Protein AF-A0A7L5Z241-F1 (afdb_monomer)

Structure (mmCIF, N/CA/C/O backbone):
data_AF-A0A7L5Z241-F1
#
_entry.id   AF-A0A7L5Z241-F1
#
loop_
_atom_site.group_PDB
_atom_site.id
_atom_site.type_symbol
_atom_site.label_atom_id
_atom_site.label_alt_id
_atom_site.label_comp_id
_atom_site.label_asym_id
_atom_site.label_entity_id
_atom_site.label_seq_id
_atom_site.pdbx_PDB_ins_code
_atom_site.Cartn_x
_atom_site.Cartn_y
_atom_site.Cartn_z
_atom_site.occupancy
_atom_site.B_iso_or_equiv
_atom_site.auth_seq_id
_atom_site.auth_comp_id
_atom_site.auth_asym_id
_atom_site.auth_atom_id
_atom_site.pdbx_PDB_model_num
ATOM 1 N N . MET A 1 1 ? -41.999 -1.823 47.662 1.00 51.06 1 MET A N 1
ATOM 2 C CA . MET A 1 1 ? -42.047 -1.714 46.189 1.00 51.06 1 MET A CA 1
ATOM 3 C C . MET A 1 1 ? -40.678 -2.095 45.650 1.00 51.06 1 MET A C 1
ATOM 5 O O . MET A 1 1 ? -39.739 -1.338 45.834 1.00 51.06 1 MET A O 1
ATOM 9 N N . THR A 1 2 ? -40.537 -3.299 45.101 1.00 52.03 2 THR A N 1
ATOM 10 C CA . THR A 1 2 ? -39.288 -3.833 44.538 1.00 52.03 2 THR A CA 1
ATOM 11 C C . THR A 1 2 ? -39.297 -3.624 43.027 1.00 52.03 2 THR A C 1
ATOM 13 O O . THR A 1 2 ? -40.109 -4.209 42.315 1.00 52.03 2 THR A O 1
ATOM 16 N N . THR A 1 3 ? -38.428 -2.750 42.532 1.00 59.94 3 THR A N 1
ATOM 17 C CA . THR A 1 3 ? -38.236 -2.492 41.102 1.00 59.94 3 THR A CA 1
ATOM 18 C C . THR A 1 3 ? -37.514 -3.685 40.482 1.00 59.94 3 THR A C 1
ATOM 20 O O . THR A 1 3 ? -36.349 -3.939 40.780 1.00 59.94 3 THR A O 1
ATOM 23 N N . VAL A 1 4 ? -38.209 -4.446 39.637 1.00 66.75 4 VAL A N 1
ATOM 24 C CA . VAL A 1 4 ? -37.605 -5.522 38.842 1.00 66.75 4 VAL A CA 1
ATOM 25 C C . VAL A 1 4 ? -36.679 -4.853 37.820 1.00 66.75 4 VAL A C 1
ATOM 27 O O . VAL A 1 4 ? -37.152 -4.161 36.921 1.00 66.75 4 VAL A O 1
ATOM 30 N N . LEU A 1 5 ? -35.360 -4.973 37.994 1.00 65.06 5 LEU A N 1
ATOM 31 C CA . LEU A 1 5 ? -34.374 -4.464 37.036 1.00 65.06 5 LEU A CA 1
ATOM 32 C C . LEU A 1 5 ? -34.556 -5.222 35.716 1.00 65.06 5 LEU A C 1
ATOM 34 O O . LEU A 1 5 ? -34.237 -6.406 35.631 1.00 65.06 5 LEU A O 1
ATOM 38 N N . GLY A 1 6 ? -35.115 -4.547 34.709 1.00 73.62 6 GLY A N 1
ATOM 39 C CA . GLY A 1 6 ? -35.321 -5.109 33.378 1.00 73.62 6 GLY A CA 1
ATOM 40 C C . GLY A 1 6 ? -34.012 -5.666 32.825 1.00 73.62 6 GLY A C 1
ATOM 41 O O . GLY A 1 6 ? -33.005 -4.963 32.753 1.00 73.62 6 GLY A O 1
ATOM 42 N N . THR A 1 7 ? -34.017 -6.946 32.461 1.00 75.81 7 THR A N 1
ATOM 43 C CA . THR A 1 7 ? -32.862 -7.599 31.850 1.00 75.81 7 THR A CA 1
ATOM 44 C C . THR A 1 7 ? -32.630 -6.970 30.477 1.00 75.81 7 THR A C 1
ATOM 46 O O . THR A 1 7 ? -33.509 -7.035 29.617 1.00 75.81 7 THR A O 1
ATOM 49 N N . LEU A 1 8 ? -31.474 -6.339 30.263 1.00 72.44 8 LEU A N 1
ATOM 50 C CA . LEU A 1 8 ? -31.079 -5.822 28.951 1.00 72.44 8 LEU A CA 1
ATOM 51 C C . LEU A 1 8 ? -30.865 -7.000 27.990 1.00 72.44 8 LEU A C 1
ATOM 53 O O . LEU A 1 8 ? -29.825 -7.658 28.025 1.00 72.44 8 LEU A O 1
ATOM 57 N N . ASP A 1 9 ? -31.859 -7.273 27.145 1.00 76.81 9 ASP A N 1
ATOM 58 C CA . ASP A 1 9 ? -31.764 -8.275 26.086 1.00 76.81 9 ASP A CA 1
ATOM 59 C C . ASP A 1 9 ? -30.882 -7.755 24.941 1.00 76.81 9 ASP A C 1
ATOM 61 O O . ASP A 1 9 ? -31.295 -6.965 24.092 1.00 76.81 9 ASP A O 1
ATOM 65 N N . VAL A 1 10 ? -29.626 -8.196 24.941 1.00 73.88 10 VAL A N 1
ATOM 66 C CA . VAL A 1 10 ? -28.621 -7.869 23.920 1.00 73.88 10 VAL A CA 1
ATOM 67 C C . VAL A 1 10 ? -28.505 -8.946 22.837 1.00 73.88 10 VAL A C 1
ATOM 69 O O . VAL A 1 10 ? -27.711 -8.779 21.906 1.00 73.88 10 VAL A O 1
ATOM 72 N N . SER A 1 11 ? -29.300 -10.021 22.914 1.00 73.69 11 SER A N 1
ATOM 73 C CA . SER A 1 11 ? -29.217 -11.178 22.007 1.00 73.69 11 SER A CA 1
ATOM 74 C C . SER A 1 11 ? -29.586 -10.840 20.555 1.00 73.69 11 SER A C 1
ATOM 76 O O . SER A 1 11 ? -29.089 -11.471 19.624 1.00 73.69 11 SER A O 1
ATOM 78 N N . SER A 1 12 ? -30.377 -9.781 20.354 1.00 74.94 12 SER A N 1
ATOM 79 C CA . SER A 1 12 ? -30.807 -9.295 19.034 1.00 74.94 12 SER A CA 1
ATOM 80 C C . SER A 1 12 ? -29.823 -8.302 18.382 1.00 74.94 12 SER A C 1
ATOM 82 O O . SER A 1 12 ? -30.036 -7.825 17.262 1.00 74.94 12 SER A O 1
ATOM 84 N N . THR A 1 13 ? -28.709 -7.968 19.046 1.00 75.38 13 THR A N 1
ATOM 85 C CA . THR A 1 13 ? -27.746 -6.997 18.504 1.00 75.38 13 THR A CA 1
ATOM 86 C C . THR A 1 13 ? -26.962 -7.606 17.341 1.00 75.38 13 THR A C 1
ATOM 88 O O . THR A 1 13 ? -26.166 -8.528 17.522 1.00 75.38 13 THR A O 1
ATOM 91 N N . LYS A 1 14 ? -27.138 -7.064 16.128 1.00 76.75 14 LYS A N 1
ATOM 92 C CA . LYS A 1 14 ? -26.380 -7.519 14.953 1.00 76.75 14 LYS A CA 1
ATOM 93 C C . LYS A 1 14 ? -24.867 -7.338 15.167 1.00 76.75 14 LYS A C 1
ATOM 95 O O . LYS A 1 14 ? -24.431 -6.234 15.503 1.00 76.75 14 LYS A O 1
ATOM 100 N N . PRO A 1 15 ? -24.046 -8.373 14.910 1.00 76.56 15 PRO A N 1
ATOM 101 C CA . PRO A 1 15 ? -22.599 -8.265 15.028 1.00 76.56 15 PRO A CA 1
ATOM 102 C C . PRO A 1 15 ? -22.037 -7.277 14.001 1.00 76.56 15 PRO A C 1
ATOM 104 O O . PRO A 1 15 ? -22.522 -7.171 12.873 1.00 76.56 15 PRO A O 1
ATOM 107 N N . VAL A 1 16 ? -20.970 -6.570 14.381 1.00 81.12 16 VAL A N 1
ATOM 108 C CA . VAL A 1 16 ? -20.286 -5.633 13.483 1.00 81.12 16 VAL A CA 1
ATOM 109 C C . VAL A 1 16 ? -19.698 -6.402 12.290 1.00 81.12 16 VAL A C 1
ATOM 111 O O . VAL A 1 16 ? -18.934 -7.352 12.496 1.00 81.12 16 VAL A O 1
ATOM 114 N N . PRO A 1 17 ? -20.017 -6.008 11.043 1.00 86.50 17 PRO A N 1
ATOM 115 C CA . PRO A 1 17 ? -19.499 -6.684 9.863 1.00 86.50 17 PRO A CA 1
ATOM 116 C C . PRO A 1 17 ? -18.006 -6.395 9.667 1.00 86.50 17 PRO A C 1
ATOM 118 O O . PRO A 1 17 ? -17.531 -5.280 9.897 1.00 86.50 17 PRO A O 1
ATOM 121 N N . MET A 1 18 ? -17.274 -7.393 9.169 1.00 84.69 18 MET A N 1
ATOM 122 C CA . MET A 1 18 ? -15.825 -7.323 8.937 1.00 84.69 18 MET A CA 1
ATOM 123 C C . MET A 1 18 ? -15.420 -6.182 7.991 1.00 84.69 18 MET A C 1
ATOM 125 O O . MET A 1 18 ? -14.417 -5.507 8.208 1.00 84.69 18 MET A O 1
ATOM 129 N N . SER A 1 19 ? -16.242 -5.903 6.979 1.00 88.88 19 SER A N 1
ATOM 130 C CA . SER A 1 19 ? -16.027 -4.802 6.034 1.00 88.88 19 SER A CA 1
ATOM 131 C C . SER A 1 19 ? -15.988 -3.434 6.716 1.00 88.88 19 SER A C 1
ATOM 133 O O . SER A 1 19 ? -15.213 -2.565 6.317 1.00 88.88 19 SER A O 1
ATOM 135 N N . ARG A 1 20 ? -16.781 -3.239 7.779 1.00 87.62 20 ARG A N 1
ATOM 136 C CA . ARG A 1 20 ? -16.783 -1.993 8.550 1.00 87.62 20 ARG A CA 1
ATOM 137 C C . ARG A 1 20 ? -15.474 -1.825 9.314 1.00 87.62 20 ARG A C 1
ATOM 139 O O . ARG A 1 20 ? -14.926 -0.730 9.287 1.00 87.62 20 ARG A O 1
ATOM 146 N N . LEU A 1 21 ? -14.955 -2.903 9.907 1.00 85.44 21 LEU A N 1
ATOM 147 C CA . LEU A 1 21 ? -13.653 -2.910 10.586 1.00 85.44 21 LEU A CA 1
ATOM 148 C C . LEU A 1 21 ? -12.516 -2.573 9.609 1.00 85.44 21 LEU A C 1
ATOM 150 O O . LEU A 1 21 ? -11.735 -1.660 9.867 1.00 85.44 21 LEU A O 1
ATOM 154 N N . ILE A 1 22 ? -12.477 -3.226 8.443 1.00 87.25 22 ILE A N 1
ATOM 155 C CA . ILE A 1 22 ? -11.468 -2.947 7.406 1.00 87.25 22 ILE A CA 1
ATOM 156 C C . ILE A 1 22 ? -11.548 -1.482 6.957 1.00 87.25 22 ILE A C 1
ATOM 158 O O . ILE A 1 22 ? -10.537 -0.783 6.939 1.00 87.25 22 ILE A O 1
ATOM 162 N N . LYS A 1 23 ? -12.754 -0.973 6.667 1.00 89.31 23 LYS A N 1
ATOM 163 C CA . LYS A 1 23 ? -12.955 0.427 6.259 1.00 89.31 23 LYS A CA 1
ATOM 164 C C . LYS A 1 23 ? -12.471 1.416 7.322 1.00 89.31 23 LYS A C 1
ATOM 166 O O . LYS A 1 23 ? -11.913 2.453 6.972 1.00 89.31 23 LYS A O 1
ATOM 171 N N . THR A 1 24 ? -12.676 1.116 8.605 1.00 86.69 24 THR A N 1
ATOM 172 C CA . THR A 1 24 ? -12.178 1.977 9.685 1.00 86.69 24 THR A CA 1
ATOM 173 C C . THR A 1 24 ? -10.657 1.964 9.780 1.00 86.69 24 THR A C 1
ATOM 175 O O . THR A 1 24 ? -10.074 3.030 9.953 1.00 86.69 24 THR A O 1
ATOM 178 N N . GLU A 1 25 ? -10.003 0.813 9.605 1.00 88.31 25 GLU A N 1
ATOM 179 C CA . GLU A 1 25 ? -8.533 0.740 9.601 1.00 88.31 25 GLU A CA 1
ATOM 180 C C . GLU A 1 25 ? -7.932 1.491 8.402 1.00 88.31 25 GLU A C 1
ATOM 182 O O . GLU A 1 25 ? -6.994 2.270 8.570 1.00 88.31 25 GLU A O 1
ATOM 187 N N . LEU A 1 26 ? -8.531 1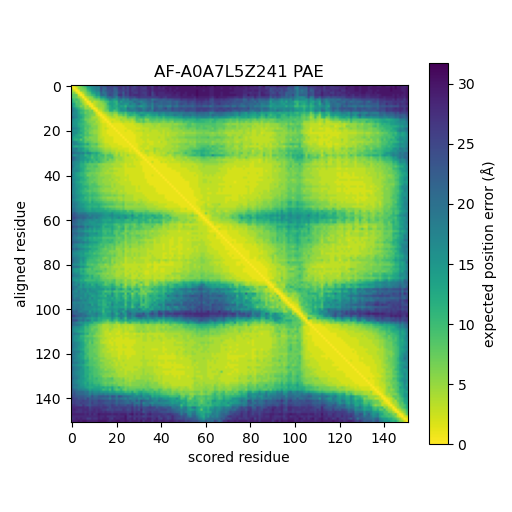.364 7.212 1.00 87.75 26 LEU A N 1
ATOM 188 C CA . LEU A 1 26 ? -8.122 2.129 6.026 1.00 87.75 26 LEU A CA 1
ATOM 189 C C . LEU A 1 26 ? -8.276 3.644 6.221 1.00 87.75 26 LEU A C 1
ATOM 191 O O . LEU A 1 26 ? -7.465 4.423 5.729 1.00 87.75 26 LEU A O 1
ATOM 195 N N . ARG A 1 27 ? -9.308 4.078 6.949 1.00 88.31 27 ARG A N 1
ATOM 196 C CA . ARG A 1 27 ? -9.543 5.499 7.215 1.00 88.31 27 ARG A CA 1
ATOM 197 C C . ARG A 1 27 ? -8.548 6.071 8.230 1.00 88.31 27 ARG A C 1
ATOM 199 O O . ARG A 1 27 ? -7.997 7.138 7.987 1.00 88.31 27 ARG A O 1
ATOM 206 N N . LYS A 1 28 ? -8.212 5.324 9.289 1.00 84.75 28 LYS A N 1
ATOM 207 C CA . LYS A 1 28 ? -7.162 5.705 10.263 1.00 84.75 28 LYS A CA 1
ATOM 208 C C . LYS A 1 28 ? -5.807 5.956 9.599 1.00 84.75 28 LYS A C 1
ATOM 210 O O . LYS A 1 28 ? -5.066 6.860 9.985 1.00 84.75 28 LYS A O 1
ATOM 215 N N . MET A 1 29 ? -5.500 5.156 8.585 1.00 85.00 29 MET A N 1
ATOM 216 C CA . MET A 1 29 ? -4.269 5.265 7.813 1.00 85.00 29 MET A CA 1
ATOM 217 C C . MET A 1 29 ? -4.127 6.619 7.102 1.00 85.00 29 MET A C 1
ATOM 219 O O . MET A 1 29 ? -3.027 7.162 7.081 1.00 85.00 29 MET A O 1
ATOM 223 N N . GLY A 1 30 ? -5.224 7.190 6.595 1.00 84.38 30 GLY A N 1
ATOM 224 C CA . GLY A 1 30 ? -5.239 8.530 5.991 1.00 84.38 30 GLY A CA 1
ATOM 225 C C . GLY A 1 30 ? -5.467 9.671 6.989 1.00 84.38 30 GLY A C 1
ATOM 226 O O . GLY A 1 30 ? -4.913 10.752 6.819 1.00 84.38 30 GLY A O 1
ATOM 227 N N . ASP A 1 31 ? -6.233 9.427 8.055 1.00 86.19 31 ASP A N 1
ATOM 228 C CA . ASP A 1 31 ? -6.616 10.457 9.032 1.00 86.19 31 ASP A CA 1
ATOM 229 C C . ASP A 1 31 ? -5.485 10.796 10.032 1.00 86.19 31 ASP A C 1
ATOM 231 O O . ASP A 1 31 ? -5.594 11.756 10.798 1.00 86.19 31 ASP A O 1
ATOM 235 N N . THR A 1 32 ? -4.375 10.044 10.038 1.00 86.88 32 THR A N 1
ATOM 236 C CA . THR A 1 32 ? -3.205 10.329 10.887 1.00 86.88 32 THR A CA 1
ATOM 237 C C . THR A 1 32 ? -2.026 10.857 10.077 1.00 86.88 32 THR A C 1
ATOM 239 O O . THR A 1 32 ? -1.668 10.296 9.046 1.00 86.88 32 THR A O 1
ATOM 242 N N . ARG A 1 33 ? -1.345 11.901 10.585 1.00 87.56 33 ARG A N 1
ATOM 243 C CA . ARG A 1 33 ? -0.134 12.450 9.942 1.00 87.56 33 ARG A CA 1
ATOM 244 C C . ARG A 1 33 ? 0.920 11.362 9.714 1.00 87.56 33 ARG A C 1
ATOM 246 O O . ARG A 1 33 ? 1.463 11.266 8.625 1.00 87.56 33 ARG A O 1
ATOM 253 N N . ALA A 1 34 ? 1.179 10.527 10.723 1.00 87.38 34 ALA A N 1
ATOM 254 C CA . ALA A 1 34 ? 2.179 9.464 10.629 1.00 87.38 34 ALA A CA 1
ATOM 255 C C . ALA A 1 34 ? 1.800 8.376 9.606 1.00 87.38 34 ALA A C 1
ATOM 257 O O . ALA A 1 34 ? 2.653 7.958 8.830 1.00 87.38 34 ALA A O 1
ATOM 258 N N . GLY A 1 35 ? 0.529 7.953 9.564 1.00 86.88 35 GLY A N 1
ATOM 259 C CA . GLY A 1 35 ? 0.048 6.985 8.577 1.00 86.88 35 GLY A CA 1
ATOM 260 C C . GLY A 1 35 ? 0.100 7.534 7.152 1.00 86.88 35 GLY A C 1
ATOM 261 O O . GLY A 1 35 ? 0.614 6.866 6.258 1.00 86.88 35 GLY A O 1
ATOM 262 N N . LEU A 1 36 ? -0.336 8.782 6.960 1.00 88.88 36 LEU A N 1
ATOM 263 C CA . LEU A 1 36 ? -0.311 9.457 5.666 1.00 88.88 36 LEU A CA 1
ATOM 264 C C . LEU A 1 36 ? 1.118 9.601 5.133 1.00 88.88 36 LEU A C 1
ATOM 266 O O . LEU A 1 36 ? 1.387 9.218 3.997 1.00 88.88 36 LEU A O 1
ATOM 270 N N . TRP A 1 37 ? 2.045 10.103 5.954 1.00 93.31 37 TRP A N 1
ATOM 271 C CA . TRP A 1 37 ? 3.447 10.246 5.556 1.00 93.31 37 TRP A CA 1
ATOM 272 C C . TRP A 1 37 ? 4.107 8.901 5.264 1.00 93.31 37 TRP A C 1
ATOM 274 O O . TRP A 1 37 ? 4.878 8.805 4.315 1.00 93.31 37 TRP A O 1
ATOM 284 N N . LEU A 1 38 ? 3.778 7.849 6.016 1.00 90.62 38 LEU A N 1
ATOM 285 C CA . LEU A 1 38 ? 4.282 6.511 5.727 1.00 90.62 38 LEU A CA 1
ATOM 286 C C . LEU A 1 38 ? 3.769 5.990 4.376 1.00 90.62 38 LEU A C 1
ATOM 288 O O . LEU A 1 38 ? 4.560 5.466 3.599 1.00 90.62 38 LEU A O 1
ATOM 292 N N . LEU A 1 39 ? 2.482 6.176 4.061 1.00 89.75 39 LEU A N 1
ATOM 293 C CA . LEU A 1 39 ? 1.916 5.796 2.760 1.00 89.75 39 LEU A CA 1
ATOM 294 C C . LEU A 1 39 ? 2.537 6.589 1.604 1.00 89.75 39 LEU A C 1
ATOM 296 O O . LEU A 1 39 ? 2.856 6.005 0.569 1.00 89.75 39 LEU A O 1
ATOM 300 N N . ILE A 1 40 ? 2.752 7.895 1.793 1.00 91.81 40 ILE A N 1
ATOM 301 C CA . ILE A 1 40 ? 3.453 8.746 0.822 1.00 91.81 40 ILE A CA 1
ATOM 302 C C . ILE A 1 40 ? 4.874 8.229 0.601 1.00 91.81 40 ILE A C 1
ATOM 304 O O . ILE A 1 40 ? 5.281 8.063 -0.545 1.00 91.81 40 ILE A O 1
ATOM 308 N N . SER A 1 41 ? 5.611 7.918 1.669 1.00 92.75 41 SER A N 1
ATOM 309 C CA . SER A 1 41 ? 6.964 7.366 1.572 1.00 92.75 41 SER A CA 1
ATOM 310 C C . SER A 1 41 ? 6.982 6.011 0.867 1.00 92.75 41 SER A C 1
ATOM 312 O O . SER A 1 41 ? 7.824 5.799 0.001 1.00 92.75 41 SER A O 1
ATOM 314 N N . ILE A 1 42 ? 6.035 5.115 1.168 1.00 91.12 42 ILE A N 1
ATOM 315 C CA . ILE A 1 42 ? 5.889 3.830 0.467 1.00 91.12 42 ILE A CA 1
ATOM 316 C C . ILE A 1 42 ? 5.704 4.062 -1.031 1.00 91.12 42 ILE A C 1
ATOM 318 O O . ILE A 1 42 ? 6.442 3.488 -1.833 1.00 91.12 42 ILE A O 1
ATOM 322 N N . ALA A 1 43 ? 4.753 4.916 -1.412 1.00 89.94 43 ALA A N 1
ATOM 323 C CA . ALA A 1 43 ? 4.480 5.211 -2.812 1.00 89.94 43 ALA A CA 1
ATOM 324 C C . ALA A 1 43 ? 5.693 5.854 -3.500 1.00 89.94 43 ALA A C 1
ATOM 326 O O . ALA A 1 43 ? 6.111 5.392 -4.559 1.00 89.94 43 ALA A O 1
ATOM 327 N N . ALA A 1 44 ? 6.301 6.866 -2.877 1.00 93.25 44 ALA A N 1
ATOM 328 C CA . ALA A 1 44 ? 7.453 7.579 -3.415 1.00 93.25 44 ALA A CA 1
ATOM 329 C C . ALA A 1 44 ? 8.661 6.655 -3.608 1.00 93.25 44 ALA A C 1
ATOM 331 O O . ALA A 1 44 ? 9.243 6.635 -4.687 1.00 93.25 44 ALA A O 1
ATOM 332 N N . ILE A 1 45 ? 9.010 5.846 -2.604 1.00 93.56 45 ILE A N 1
ATOM 333 C CA 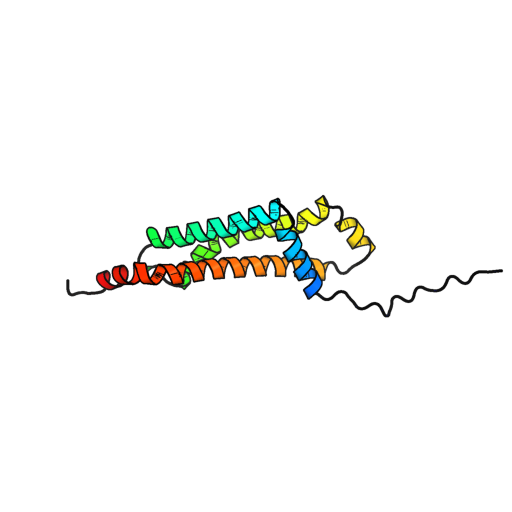. ILE A 1 45 ? 10.136 4.908 -2.699 1.00 93.56 45 ILE A CA 1
ATOM 334 C C . ILE A 1 45 ? 9.845 3.843 -3.760 1.00 93.56 45 ILE A C 1
ATOM 336 O O . ILE A 1 45 ? 10.724 3.530 -4.556 1.00 93.56 45 ILE A O 1
ATOM 340 N N . THR A 1 46 ? 8.614 3.328 -3.830 1.00 89.94 46 THR A N 1
ATOM 341 C CA . THR A 1 46 ? 8.214 2.356 -4.864 1.00 89.94 46 THR A CA 1
ATOM 342 C C . THR A 1 46 ? 8.375 2.936 -6.269 1.00 89.94 46 THR A C 1
ATOM 344 O O . THR A 1 46 ? 8.953 2.285 -7.141 1.00 89.94 46 THR A O 1
ATOM 347 N N . VAL A 1 47 ? 7.931 4.178 -6.483 1.00 90.00 47 VAL A N 1
ATOM 348 C CA . VAL A 1 47 ? 8.119 4.903 -7.749 1.00 90.00 47 VAL A CA 1
ATOM 349 C C . VAL A 1 47 ? 9.605 5.074 -8.048 1.00 90.00 47 VAL A C 1
ATOM 351 O O . VAL A 1 47 ? 10.041 4.724 -9.139 1.00 90.00 47 VAL A O 1
ATOM 354 N N . ILE A 1 48 ? 10.388 5.567 -7.084 1.00 92.31 48 ILE A N 1
ATOM 355 C CA . ILE A 1 48 ? 11.823 5.823 -7.254 1.00 92.31 48 ILE A CA 1
ATOM 356 C C . ILE A 1 48 ? 12.560 4.539 -7.629 1.00 92.31 48 ILE A C 1
ATOM 358 O O . ILE A 1 48 ? 13.309 4.546 -8.599 1.00 92.31 48 ILE A O 1
ATOM 362 N N . VAL A 1 49 ? 12.328 3.436 -6.913 1.00 90.56 49 VAL A N 1
ATOM 363 C CA . VAL A 1 49 ? 12.965 2.142 -7.200 1.00 90.56 49 VAL A CA 1
ATOM 364 C C . VAL A 1 49 ? 12.565 1.631 -8.583 1.00 90.56 49 VAL A C 1
ATOM 366 O O . VAL A 1 49 ? 13.427 1.194 -9.342 1.00 90.56 49 VAL A O 1
ATOM 369 N N . THR A 1 50 ? 11.285 1.739 -8.946 1.00 86.69 50 THR A N 1
ATOM 370 C CA . THR A 1 50 ? 10.798 1.309 -10.268 1.00 86.69 50 THR A CA 1
ATOM 371 C C . THR A 1 50 ? 11.437 2.131 -11.389 1.00 86.69 50 THR A C 1
ATOM 373 O O . THR A 1 50 ? 11.929 1.574 -12.367 1.00 86.69 50 THR A O 1
ATOM 376 N N . VAL A 1 51 ? 11.479 3.458 -11.245 1.00 87.62 51 VAL A N 1
ATOM 377 C CA . VAL A 1 51 ? 12.095 4.365 -12.225 1.00 87.62 51 VAL A CA 1
ATOM 378 C C . VAL A 1 51 ? 13.606 4.144 -12.303 1.00 87.62 51 VAL A C 1
ATOM 380 O O . VAL A 1 51 ? 14.160 4.097 -13.398 1.00 87.62 51 VAL A O 1
ATOM 383 N N . ALA A 1 52 ? 14.274 3.955 -11.164 1.00 88.88 52 ALA A N 1
ATOM 384 C CA . ALA A 1 52 ? 15.701 3.669 -11.106 1.00 88.88 52 ALA A CA 1
ATOM 385 C C . ALA A 1 52 ? 16.041 2.377 -11.857 1.00 88.88 52 ALA A C 1
ATOM 387 O O . ALA A 1 52 ? 16.965 2.359 -12.667 1.00 88.88 52 ALA A O 1
ATOM 388 N N . PHE A 1 53 ? 15.249 1.323 -11.654 1.00 86.06 53 PHE A N 1
ATOM 389 C CA . PHE A 1 53 ? 15.396 0.080 -12.402 1.00 86.06 53 PHE A CA 1
ATOM 390 C C . PHE A 1 53 ? 15.198 0.289 -13.914 1.00 86.06 53 PHE A C 1
ATOM 392 O O . PHE A 1 53 ? 15.937 -0.274 -14.709 1.00 86.06 53 PHE A O 1
ATOM 399 N N . PHE A 1 54 ? 14.285 1.164 -14.338 1.00 83.75 54 PHE A N 1
ATOM 400 C CA . PHE A 1 54 ? 14.109 1.497 -15.759 1.00 83.75 54 PHE A CA 1
ATOM 401 C C . PHE A 1 54 ? 15.288 2.264 -16.386 1.00 83.75 54 PHE A C 1
ATOM 403 O O . PHE A 1 54 ? 15.572 2.100 -17.578 1.00 83.75 54 PHE A O 1
ATOM 410 N N . ILE A 1 55 ? 15.943 3.135 -15.611 1.00 85.75 55 ILE A N 1
ATOM 411 C CA . ILE A 1 55 ? 17.055 3.978 -16.082 1.00 85.75 55 ILE A CA 1
ATOM 412 C C . ILE A 1 55 ? 18.376 3.202 -16.077 1.00 85.75 55 ILE A C 1
ATOM 414 O O . ILE A 1 55 ? 19.140 3.302 -17.037 1.00 85.75 55 ILE A O 1
ATOM 418 N N . TRP A 1 56 ? 18.642 2.452 -15.005 1.00 86.56 56 TRP A N 1
ATOM 419 C CA . TRP A 1 56 ? 19.937 1.812 -14.747 1.00 86.56 56 TRP A CA 1
ATOM 420 C C . TRP A 1 56 ? 19.920 0.283 -14.826 1.00 86.56 56 TRP A C 1
ATOM 422 O O . TRP A 1 56 ? 20.991 -0.318 -14.845 1.00 86.56 56 TRP A O 1
ATOM 432 N N . GLY A 1 57 ? 18.748 -0.352 -14.837 1.00 83.38 57 GLY A N 1
ATOM 433 C CA . GLY A 1 57 ? 18.630 -1.806 -14.907 1.00 83.38 57 GLY A CA 1
ATOM 434 C C . GLY A 1 57 ? 19.041 -2.356 -16.268 1.00 83.38 57 GLY A C 1
ATOM 435 O O . GLY A 1 57 ? 18.916 -1.681 -17.297 1.00 83.38 57 GLY A O 1
ATOM 436 N N . ASP A 1 58 ? 19.525 -3.599 -16.269 1.00 82.31 58 ASP A N 1
ATOM 437 C CA . ASP A 1 58 ? 19.886 -4.260 -17.514 1.00 82.31 58 ASP A CA 1
ATOM 438 C C . ASP A 1 58 ? 18.635 -4.499 -18.367 1.00 82.31 58 ASP A C 1
ATOM 440 O O . ASP A 1 58 ? 17.578 -4.933 -17.899 1.00 82.31 58 ASP A O 1
ATOM 444 N N . ARG A 1 59 ? 18.772 -4.193 -19.653 1.00 78.19 59 ARG A N 1
ATOM 445 C CA . ARG A 1 59 ? 17.709 -4.287 -20.656 1.00 78.19 59 ARG A CA 1
ATOM 446 C C . ARG A 1 59 ? 17.224 -5.730 -20.801 1.00 78.19 59 ARG A C 1
ATOM 448 O O . ARG A 1 59 ? 16.032 -5.937 -21.022 1.00 78.19 59 ARG A O 1
ATOM 455 N N . ASP A 1 60 ? 18.126 -6.693 -20.628 1.00 77.12 60 ASP A N 1
ATOM 456 C CA . ASP A 1 60 ? 17.847 -8.124 -20.780 1.00 77.12 60 ASP A CA 1
ATOM 457 C C . ASP A 1 60 ? 17.104 -8.704 -19.560 1.00 77.12 60 ASP A C 1
ATOM 459 O O . ASP A 1 60 ? 16.363 -9.680 -19.676 1.00 77.12 60 ASP A O 1
ATOM 463 N N . GLU A 1 61 ? 17.211 -8.051 -18.398 1.00 77.38 61 GLU A N 1
ATOM 464 C CA . GLU A 1 61 ? 16.528 -8.443 -17.159 1.00 77.38 61 GLU A CA 1
ATOM 465 C C . GLU A 1 61 ? 15.171 -7.749 -16.974 1.00 77.38 61 GLU A C 1
ATOM 467 O O . GLU A 1 61 ? 14.444 -8.045 -16.018 1.00 77.38 61 GLU A O 1
ATOM 472 N N . MET A 1 62 ? 14.798 -6.835 -17.876 1.00 77.00 62 MET A N 1
ATOM 473 C CA . MET A 1 62 ? 13.620 -5.979 -17.741 1.00 77.00 62 MET A CA 1
ATOM 474 C C . MET A 1 62 ? 12.316 -6.709 -18.100 1.00 77.00 62 MET A C 1
ATOM 476 O O . MET A 1 62 ? 11.620 -6.394 -19.065 1.00 77.00 62 MET A O 1
ATOM 480 N N . THR A 1 63 ? 11.979 -7.709 -17.286 1.00 83.25 63 THR A N 1
ATOM 481 C CA . THR A 1 63 ? 10.742 -8.489 -17.373 1.00 83.25 63 THR A CA 1
ATOM 482 C C . THR A 1 63 ? 9.694 -7.989 -16.378 1.00 83.25 63 THR A C 1
ATOM 484 O O . THR A 1 63 ? 10.013 -7.359 -15.367 1.00 83.25 63 THR A O 1
ATOM 487 N N . TRP A 1 64 ? 8.424 -8.330 -16.614 1.00 76.19 64 TRP A N 1
ATOM 488 C CA . TRP A 1 64 ? 7.344 -8.073 -15.654 1.00 76.19 64 TRP A CA 1
ATOM 489 C C . TRP A 1 64 ? 7.595 -8.724 -14.289 1.00 76.19 64 TRP A C 1
ATOM 491 O O . TRP A 1 64 ? 7.270 -8.133 -13.261 1.00 76.19 64 TRP A O 1
ATOM 501 N N . GLY A 1 65 ? 8.210 -9.912 -14.277 1.00 81.75 65 GLY A N 1
ATOM 502 C CA . GLY A 1 65 ? 8.595 -10.602 -13.047 1.00 81.75 65 GLY A CA 1
ATOM 503 C C . GLY A 1 65 ? 9.631 -9.803 -12.262 1.00 81.75 65 GLY A C 1
ATOM 504 O O . GLY A 1 65 ? 9.427 -9.523 -11.082 1.00 81.75 65 GLY A O 1
ATOM 505 N N . THR A 1 66 ? 10.690 -9.346 -12.928 1.00 82.81 66 THR A N 1
ATOM 506 C CA . THR A 1 66 ? 11.739 -8.526 -12.311 1.00 82.81 66 THR A CA 1
ATOM 507 C C . THR A 1 66 ? 11.170 -7.207 -11.785 1.00 82.81 66 THR A C 1
ATOM 509 O O . THR A 1 66 ? 11.376 -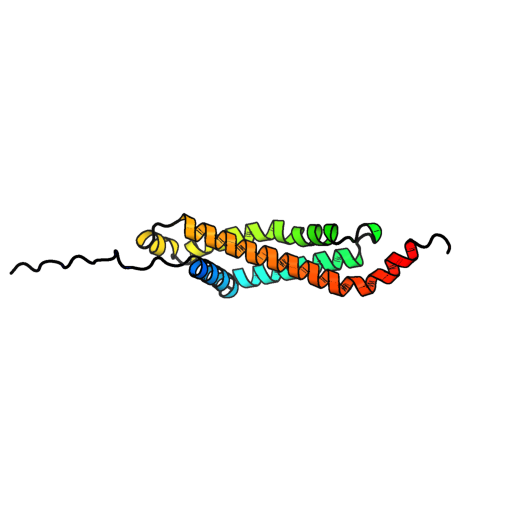6.875 -10.621 1.00 82.81 66 THR A O 1
ATOM 512 N N . LEU A 1 67 ? 10.349 -6.509 -12.576 1.00 79.31 67 LEU A N 1
ATOM 513 C CA . LEU A 1 67 ? 9.670 -5.279 -12.148 1.00 79.31 67 LEU A CA 1
ATOM 514 C C . LEU A 1 67 ? 8.806 -5.483 -10.899 1.00 79.31 67 LEU A C 1
ATOM 516 O O . LEU A 1 67 ? 8.849 -4.665 -9.981 1.00 79.31 67 LEU A O 1
ATOM 520 N N . SER A 1 68 ? 8.053 -6.585 -10.840 1.00 83.31 68 SER A N 1
ATOM 521 C CA . SER A 1 68 ? 7.241 -6.912 -9.666 1.00 83.31 68 SER A CA 1
ATOM 522 C C . SER A 1 68 ? 8.097 -7.200 -8.428 1.00 83.31 68 SER A C 1
ATOM 524 O O . SER A 1 68 ? 7.784 -6.708 -7.345 1.00 83.31 68 SER A O 1
ATOM 526 N N . SER A 1 69 ? 9.216 -7.911 -8.592 1.00 86.88 69 SER A N 1
ATOM 527 C CA . SER A 1 69 ? 10.152 -8.221 -7.507 1.00 86.88 69 SER A CA 1
ATOM 528 C C . SER A 1 69 ? 10.830 -6.964 -6.965 1.00 86.88 69 SER A C 1
ATOM 530 O O . SER A 1 69 ? 10.855 -6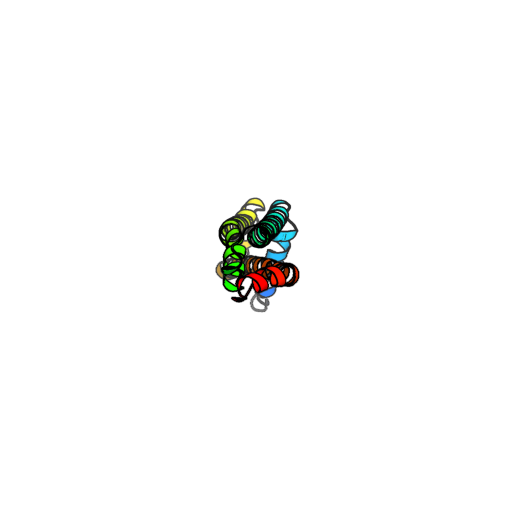.761 -5.754 1.00 86.88 69 SER A O 1
ATOM 532 N N . PHE A 1 70 ? 11.315 -6.076 -7.837 1.00 85.56 70 PHE A N 1
ATOM 533 C CA . PHE A 1 70 ? 11.930 -4.811 -7.422 1.00 85.56 70 PHE A CA 1
ATOM 534 C C . PHE A 1 70 ? 10.913 -3.850 -6.797 1.00 85.56 70 PHE A C 1
ATOM 536 O O . PHE A 1 70 ? 11.200 -3.241 -5.766 1.00 85.56 70 PHE A O 1
ATOM 543 N N . GLY A 1 71 ? 9.701 -3.765 -7.351 1.00 84.69 71 GLY A N 1
ATOM 544 C CA . GLY A 1 71 ? 8.601 -2.997 -6.760 1.00 84.69 71 GLY A CA 1
ATOM 545 C C . GLY A 1 71 ? 8.148 -3.535 -5.396 1.00 84.69 71 GLY A C 1
ATOM 546 O O . GLY A 1 71 ? 7.666 -2.770 -4.562 1.00 84.69 71 GLY A O 1
ATOM 547 N N . ALA A 1 72 ? 8.344 -4.830 -5.128 1.00 87.50 72 ALA A N 1
ATOM 548 C CA . ALA A 1 72 ? 8.040 -5.443 -3.837 1.00 87.50 72 ALA A CA 1
ATOM 549 C C . ALA A 1 72 ? 9.073 -5.122 -2.744 1.00 87.50 72 ALA A C 1
ATOM 551 O O . ALA A 1 72 ? 8.728 -5.200 -1.564 1.00 87.50 72 ALA A O 1
ATOM 552 N N . ILE A 1 73 ? 10.309 -4.738 -3.092 1.00 90.38 73 ILE A N 1
ATOM 553 C CA . ILE A 1 73 ? 11.377 -4.485 -2.109 1.00 90.38 73 ILE A CA 1
ATOM 554 C C . ILE A 1 73 ? 10.964 -3.401 -1.096 1.00 90.38 73 ILE A C 1
ATOM 556 O O . ILE A 1 73 ? 10.984 -3.685 0.104 1.00 90.38 73 ILE A O 1
ATOM 560 N N . PRO A 1 74 ? 10.519 -2.194 -1.504 1.00 88.19 74 PRO A N 1
ATOM 561 C CA . PRO A 1 74 ? 10.080 -1.174 -0.550 1.00 88.19 74 PRO A CA 1
ATOM 562 C C . PRO A 1 74 ? 8.921 -1.644 0.330 1.00 88.19 74 PRO A C 1
ATOM 564 O O . PRO A 1 74 ? 8.886 -1.351 1.524 1.00 88.19 74 PRO A O 1
ATOM 567 N N . LEU A 1 75 ? 7.991 -2.413 -0.240 1.00 89.62 75 LEU A N 1
ATOM 568 C CA . LEU A 1 75 ? 6.848 -2.959 0.485 1.00 89.62 75 LEU A CA 1
ATOM 569 C C . LEU A 1 75 ? 7.291 -3.971 1.545 1.00 89.62 75 LEU A C 1
ATOM 571 O O . LEU A 1 75 ? 6.796 -3.920 2.668 1.00 89.62 75 LEU A O 1
ATOM 575 N N . ALA A 1 76 ? 8.260 -4.834 1.238 1.00 89.81 76 ALA A N 1
ATOM 576 C CA . ALA A 1 76 ? 8.788 -5.812 2.185 1.00 89.81 76 ALA A CA 1
ATOM 577 C C . ALA A 1 76 ? 9.369 -5.150 3.447 1.00 89.81 76 ALA A C 1
ATOM 579 O O . ALA A 1 76 ? 9.183 -5.665 4.548 1.00 89.81 76 ALA A O 1
ATOM 580 N N . PHE A 1 77 ? 10.010 -3.985 3.306 1.00 90.31 77 PHE A N 1
ATOM 581 C CA . PHE A 1 77 ? 10.553 -3.231 4.441 1.00 90.31 77 PHE A CA 1
ATOM 582 C C . PHE A 1 77 ? 9.515 -2.356 5.149 1.00 90.31 77 PHE A C 1
ATOM 584 O O . PHE A 1 77 ? 9.531 -2.242 6.375 1.00 90.31 77 PHE A O 1
ATOM 591 N N . LEU A 1 78 ? 8.604 -1.730 4.402 1.00 88.94 78 LEU A N 1
ATOM 592 C CA . LEU A 1 78 ? 7.702 -0.714 4.948 1.00 88.94 78 LEU A CA 1
ATOM 593 C C . LEU A 1 78 ? 6.369 -1.284 5.450 1.00 88.94 78 LEU A C 1
ATOM 595 O O . LEU A 1 78 ? 5.763 -0.687 6.339 1.00 88.94 78 LEU A O 1
ATOM 599 N N . LEU A 1 79 ? 5.915 -2.443 4.962 1.00 87.88 79 LEU A N 1
ATOM 600 C CA . LEU A 1 79 ? 4.717 -3.112 5.489 1.00 87.88 79 LEU A CA 1
ATOM 601 C C . LEU A 1 79 ? 4.865 -3.566 6.950 1.00 87.88 79 LEU A C 1
ATOM 603 O O . LEU A 1 79 ? 3.904 -3.402 7.706 1.00 87.88 79 LEU A O 1
ATOM 607 N N . PRO A 1 80 ? 6.020 -4.084 7.413 1.00 89.75 80 PRO A N 1
ATOM 608 C CA . PRO A 1 80 ? 6.254 -4.305 8.838 1.00 89.75 80 PRO A CA 1
ATOM 609 C C . PRO A 1 80 ? 6.106 -3.022 9.662 1.00 89.75 80 PRO A C 1
ATOM 611 O O . PRO A 1 80 ? 5.441 -3.030 10.697 1.00 89.75 80 PRO A O 1
ATOM 614 N N . VAL A 1 81 ? 6.642 -1.897 9.176 1.00 91.00 81 VAL A N 1
ATOM 615 C CA . VAL A 1 81 ? 6.507 -0.587 9.838 1.00 91.00 81 VAL A CA 1
ATOM 616 C C . VAL A 1 81 ? 5.040 -0.155 9.889 1.00 91.00 81 VAL A C 1
ATOM 618 O O . VAL A 1 81 ? 4.550 0.244 10.946 1.00 91.00 81 VAL A O 1
ATOM 621 N N . LEU A 1 82 ? 4.315 -0.309 8.776 1.00 88.31 82 LEU A N 1
ATOM 622 C CA . LEU A 1 82 ? 2.873 -0.068 8.683 1.00 88.31 82 LEU A CA 1
ATOM 623 C C . LEU A 1 82 ? 2.099 -0.912 9.702 1.00 88.31 82 LEU A C 1
ATOM 625 O O . LEU A 1 82 ? 1.203 -0.411 10.379 1.00 88.31 82 LEU A O 1
ATOM 629 N N . SER A 1 83 ? 2.484 -2.180 9.843 1.00 86.50 83 SER A N 1
ATOM 630 C CA . SER A 1 83 ? 1.870 -3.137 10.766 1.00 86.50 83 SER A CA 1
ATOM 631 C C . SER A 1 83 ? 2.097 -2.738 12.223 1.00 86.50 83 SER A C 1
ATOM 633 O O . SER A 1 83 ? 1.152 -2.734 13.015 1.00 86.50 83 SER A O 1
ATOM 635 N N . ILE A 1 84 ? 3.321 -2.334 12.578 1.00 89.19 84 ILE A N 1
ATOM 636 C CA . ILE A 1 84 ? 3.638 -1.818 13.916 1.00 89.19 84 ILE A CA 1
ATOM 637 C C . ILE A 1 84 ? 2.821 -0.556 14.195 1.00 89.19 84 ILE A C 1
ATOM 639 O O . ILE A 1 84 ? 2.218 -0.441 15.261 1.00 89.19 84 ILE A O 1
ATOM 643 N N . LEU A 1 85 ? 2.746 0.375 13.243 1.00 87.75 85 LEU A N 1
ATOM 644 C CA . LEU A 1 85 ? 1.986 1.616 13.385 1.00 87.75 85 LEU A CA 1
ATOM 645 C C . LEU A 1 85 ? 0.486 1.342 13.589 1.00 87.75 85 LEU A C 1
ATOM 647 O O . LEU A 1 85 ? -0.118 1.881 14.515 1.00 87.75 85 LEU A O 1
ATOM 651 N N . LEU A 1 86 ? -0.098 0.433 12.804 1.00 83.88 86 LEU A N 1
ATOM 652 C CA . LEU A 1 86 ? -1.490 -0.008 12.947 1.00 83.88 86 LEU A CA 1
ATOM 653 C C . LEU A 1 86 ? -1.792 -0.583 14.338 1.00 83.88 86 LEU A C 1
ATOM 655 O O . LEU A 1 86 ? -2.885 -0.360 14.861 1.00 83.88 86 LEU A O 1
ATOM 659 N N . ILE A 1 87 ? -0.859 -1.323 14.942 1.00 83.19 87 ILE A N 1
ATOM 660 C CA . ILE A 1 87 ? -1.033 -1.914 16.280 1.00 83.19 87 ILE A CA 1
ATOM 661 C C . ILE A 1 87 ? -0.810 -0.860 17.372 1.00 83.19 87 ILE A C 1
ATOM 663 O O . ILE A 1 87 ? -1.608 -0.725 18.296 1.00 83.19 87 ILE A O 1
ATOM 667 N N . THR A 1 88 ? 0.267 -0.085 17.269 1.00 85.25 88 THR A N 1
ATOM 668 C CA . THR A 1 88 ? 0.683 0.886 18.297 1.00 85.25 88 THR A CA 1
ATOM 669 C C . THR A 1 88 ? -0.247 2.091 18.403 1.00 85.25 88 THR A C 1
ATOM 671 O O . THR A 1 88 ? -0.431 2.625 19.500 1.00 85.25 88 THR A O 1
ATOM 674 N N . GLN A 1 89 ? -0.913 2.482 17.314 1.00 79.19 89 GLN A N 1
ATOM 675 C CA . GLN A 1 89 ? -1.896 3.567 17.345 1.00 79.19 89 GLN A CA 1
ATOM 676 C C . GLN A 1 89 ? -3.102 3.278 18.254 1.00 79.19 89 GLN A C 1
ATOM 678 O O . GLN A 1 89 ? -3.720 4.217 18.758 1.00 79.19 89 GLN A O 1
ATOM 683 N N . GLU A 1 90 ? -3.407 2.009 18.536 1.00 77.56 90 GLU A N 1
ATOM 684 C CA . GLU A 1 90 ? -4.475 1.636 19.478 1.00 77.56 90 GLU A CA 1
ATOM 685 C C . GLU A 1 90 ? -4.127 1.982 20.931 1.00 77.56 90 GLU A C 1
ATOM 687 O O . GLU A 1 90 ? -5.004 2.321 21.733 1.00 77.56 90 GLU A O 1
ATOM 692 N N . TRP A 1 91 ? -2.835 1.933 21.258 1.00 72.62 91 TRP A N 1
ATOM 693 C CA . TRP A 1 91 ? -2.306 2.252 22.580 1.00 72.62 91 TRP A CA 1
ATOM 694 C C . TRP A 1 91 ? -2.176 3.762 22.771 1.00 72.62 91 TRP A C 1
ATOM 696 O O . TRP A 1 91 ? -2.585 4.286 23.807 1.00 72.62 91 TRP A O 1
ATOM 706 N N . GLY A 1 92 ? -1.703 4.478 21.743 1.00 68.44 92 GLY A N 1
ATOM 707 C CA . GLY A 1 92 ? -1.551 5.938 21.776 1.00 68.44 92 GLY A CA 1
ATOM 708 C C . GLY A 1 92 ? -2.869 6.699 21.959 1.00 68.44 92 GLY A C 1
ATOM 709 O O . GLY A 1 92 ? -2.879 7.774 22.550 1.00 68.44 92 GLY A O 1
ATOM 710 N N . GLN A 1 93 ? -3.988 6.123 21.511 1.00 68.75 93 GLN A N 1
ATOM 711 C CA . GLN A 1 93 ? -5.324 6.729 21.607 1.00 68.75 93 GLN A CA 1
ATOM 712 C C . GLN A 1 93 ? -6.192 6.128 22.725 1.00 68.75 93 GLN A C 1
ATOM 714 O O . GLN A 1 93 ? -7.385 6.418 22.797 1.00 68.75 93 GLN A O 1
ATOM 719 N N . ARG A 1 94 ? -5.627 5.257 23.581 1.00 72.00 94 ARG A N 1
ATOM 720 C CA . ARG A 1 94 ? -6.334 4.524 24.658 1.00 72.00 94 ARG A CA 1
ATOM 721 C C . ARG A 1 94 ? -7.581 3.744 24.202 1.00 72.00 94 ARG A C 1
ATOM 723 O O . ARG A 1 94 ? -8.373 3.292 25.029 1.00 72.00 94 ARG A O 1
ATOM 730 N N . THR A 1 95 ? -7.745 3.518 22.902 1.00 68.12 95 THR A N 1
ATOM 731 C CA . THR A 1 95 ? -8.891 2.798 22.329 1.00 68.12 95 THR A CA 1
ATOM 732 C C . THR A 1 95 ? -8.824 1.299 22.614 1.00 68.12 95 THR A C 1
ATOM 734 O O . THR A 1 95 ? -9.867 0.643 22.650 1.00 68.12 95 THR A O 1
ATOM 737 N N . ALA A 1 96 ? -7.637 0.765 22.924 1.00 65.94 96 ALA A N 1
ATOM 738 C CA . ALA A 1 96 ? -7.469 -0.611 23.392 1.00 65.94 96 ALA A CA 1
ATOM 739 C C . ALA A 1 96 ? -8.262 -0.903 24.688 1.00 65.94 96 ALA A C 1
ATOM 741 O O . ALA A 1 96 ? -8.925 -1.934 24.781 1.00 65.94 96 ALA A O 1
ATOM 742 N N . LEU A 1 97 ? -8.272 0.025 25.657 1.00 65.19 97 LEU A N 1
ATOM 743 C CA . LEU A 1 97 ? -8.972 -0.142 26.944 1.00 65.19 97 LEU A CA 1
ATOM 744 C C . LEU A 1 97 ? -10.501 -0.138 26.791 1.00 65.19 97 LEU A C 1
ATOM 746 O O . LEU A 1 97 ? -11.185 -0.919 27.447 1.00 65.19 97 LEU A O 1
ATOM 750 N N . VAL A 1 98 ? -11.033 0.697 25.894 1.00 63.59 98 VAL A N 1
ATOM 751 C CA . VAL A 1 98 ? -12.477 0.769 25.595 1.00 63.59 98 VAL A CA 1
ATOM 752 C C . VAL A 1 98 ? -12.937 -0.434 24.761 1.00 63.59 98 VAL A C 1
ATOM 754 O O . VAL A 1 98 ? -14.038 -0.944 24.938 1.00 63.59 98 VAL A O 1
ATOM 757 N N . THR A 1 99 ? -12.085 -0.936 23.866 1.00 59.72 99 THR A N 1
ATOM 758 C CA . THR A 1 99 ? -12.423 -2.097 23.027 1.00 59.72 99 THR A CA 1
ATOM 759 C C . THR A 1 99 ? -12.432 -3.389 23.842 1.00 59.72 99 THR A C 1
ATOM 761 O O . THR A 1 99 ? -13.339 -4.204 23.675 1.00 59.72 99 THR A O 1
ATOM 764 N N . PHE A 1 100 ? -11.479 -3.573 24.766 1.00 60.81 100 PHE A N 1
ATOM 765 C CA . PHE A 1 100 ? -11.448 -4.765 25.621 1.00 60.81 100 PHE A CA 1
ATOM 766 C C . PHE A 1 100 ? -12.551 -4.803 26.679 1.00 60.81 100 PHE A C 1
ATOM 768 O O . PHE A 1 100 ? -12.867 -5.895 27.148 1.00 60.81 100 PHE A O 1
ATOM 775 N N . SER A 1 101 ? -13.167 -3.667 27.010 1.00 64.75 101 SER A N 1
ATOM 776 C CA . SER A 1 101 ? -14.348 -3.645 27.874 1.00 64.75 101 SER A CA 1
ATOM 777 C C . SER A 1 101 ? -15.664 -3.885 27.122 1.00 64.75 101 SER A C 1
ATOM 779 O O . SER A 1 101 ? -16.638 -4.272 27.761 1.00 64.75 101 SER A O 1
ATOM 781 N N . GLN A 1 102 ? -15.712 -3.710 25.789 1.00 56.47 102 GLN A N 1
ATOM 782 C CA . GLN A 1 102 ? -16.963 -3.805 25.015 1.00 56.47 102 GLN A CA 1
ATOM 783 C C . GLN A 1 102 ? -17.039 -4.918 23.952 1.00 56.47 102 GLN A C 1
ATOM 785 O O . GLN A 1 102 ? -18.145 -5.367 23.656 1.00 56.47 102 GLN A O 1
ATOM 790 N N . VAL A 1 103 ? -15.934 -5.392 23.353 1.00 57.31 103 VAL A N 1
ATOM 791 C CA . VAL A 1 103 ? -15.989 -6.378 22.246 1.00 57.31 103 VAL A CA 1
ATOM 792 C C . VAL A 1 103 ? -14.863 -7.430 22.350 1.00 57.31 103 VAL A C 1
ATOM 794 O O . VAL A 1 103 ? -13.727 -7.163 21.956 1.00 57.31 103 VAL A O 1
ATOM 797 N N . PRO A 1 104 ? -15.145 -8.679 22.781 1.00 57.78 104 PRO A N 1
ATOM 798 C CA . PRO A 1 104 ? -14.130 -9.705 23.050 1.00 57.78 104 PRO A CA 1
ATOM 799 C C . PRO A 1 104 ? -13.696 -10.495 21.796 1.00 57.78 104 PRO A C 1
ATOM 801 O O . PRO A 1 104 ? -13.318 -11.657 21.890 1.00 57.78 104 PRO A O 1
ATOM 804 N N . HIS A 1 105 ? -13.727 -9.901 20.598 1.00 64.19 105 HIS A N 1
ATOM 805 C CA . HIS A 1 105 ? -13.393 -10.598 19.342 1.00 64.19 105 HIS A CA 1
ATOM 806 C C . HIS A 1 105 ? -12.031 -10.163 18.792 1.00 64.19 105 HIS A C 1
ATOM 808 O O . HIS A 1 105 ? -11.929 -9.616 17.692 1.00 64.19 105 HIS A O 1
ATOM 814 N N . ARG A 1 106 ? -10.973 -10.427 19.571 1.00 67.19 106 ARG A N 1
ATOM 815 C CA . ARG A 1 106 ? -9.592 -9.971 19.305 1.00 67.19 106 ARG A CA 1
ATOM 816 C C . ARG A 1 106 ? -9.087 -10.370 17.911 1.00 67.19 106 ARG A C 1
ATOM 818 O O . ARG A 1 106 ? -8.440 -9.575 17.240 1.00 67.19 106 ARG A O 1
ATOM 825 N N . GLY A 1 107 ? -9.471 -11.558 17.437 1.00 74.56 107 GLY A N 1
ATOM 826 C CA . GLY A 1 107 ? -9.099 -12.051 16.108 1.00 74.56 107 GLY A CA 1
ATOM 827 C C . GLY A 1 107 ? -9.640 -11.200 14.954 1.00 74.56 107 GLY A C 1
ATOM 828 O O . GLY A 1 107 ? -8.896 -10.898 14.030 1.00 74.56 107 GLY A O 1
ATOM 829 N N . LYS A 1 108 ? -10.896 -10.730 15.019 1.00 80.31 108 LYS A N 1
ATOM 830 C CA . LYS A 1 108 ? -11.512 -9.966 13.913 1.00 80.31 108 LYS A CA 1
ATOM 831 C C . LYS A 1 108 ? -10.813 -8.627 13.675 1.00 80.31 108 LYS A C 1
ATOM 833 O O . LYS A 1 108 ? -10.659 -8.211 12.533 1.00 80.31 108 LYS A O 1
ATOM 838 N N . VAL A 1 109 ? -10.367 -7.968 14.743 1.00 78.50 109 VAL A N 1
ATOM 839 C CA . VAL A 1 109 ? -9.648 -6.688 14.649 1.00 78.50 109 VAL A CA 1
ATOM 840 C C . VAL A 1 109 ? -8.258 -6.893 14.047 1.00 78.50 109 VAL A C 1
ATOM 842 O O . VAL A 1 109 ? -7.879 -6.174 13.125 1.00 78.50 109 VAL A O 1
ATOM 845 N N . ILE A 1 110 ? -7.531 -7.921 14.495 1.00 83.19 110 ILE A N 1
ATOM 846 C CA . ILE A 1 110 ? -6.210 -8.263 13.949 1.00 83.19 110 ILE A CA 1
ATOM 847 C C . ILE A 1 110 ? -6.324 -8.615 12.464 1.00 83.19 110 ILE A C 1
ATOM 849 O O . ILE A 1 110 ? -5.595 -8.061 11.644 1.00 83.19 110 ILE A O 1
ATOM 853 N N . THR A 1 111 ? -7.281 -9.468 12.089 1.00 84.62 111 THR A N 1
ATOM 854 C CA . THR A 1 111 ? -7.503 -9.820 10.682 1.00 84.62 111 THR A CA 1
ATOM 855 C C . THR A 1 111 ? -7.864 -8.588 9.849 1.00 84.62 111 THR A C 1
ATOM 857 O O . THR A 1 111 ? -7.392 -8.464 8.723 1.00 84.62 111 THR A O 1
ATOM 860 N N . ALA A 1 112 ? -8.636 -7.636 10.386 1.00 85.56 112 ALA A N 1
ATOM 861 C CA . ALA A 1 112 ? -8.973 -6.409 9.665 1.00 85.56 112 ALA A CA 1
ATOM 862 C C . ALA A 1 112 ? -7.737 -5.534 9.407 1.00 85.56 112 ALA A C 1
ATOM 864 O O . ALA A 1 112 ? -7.608 -4.993 8.310 1.00 85.56 112 ALA A O 1
ATOM 865 N N . LYS A 1 113 ? -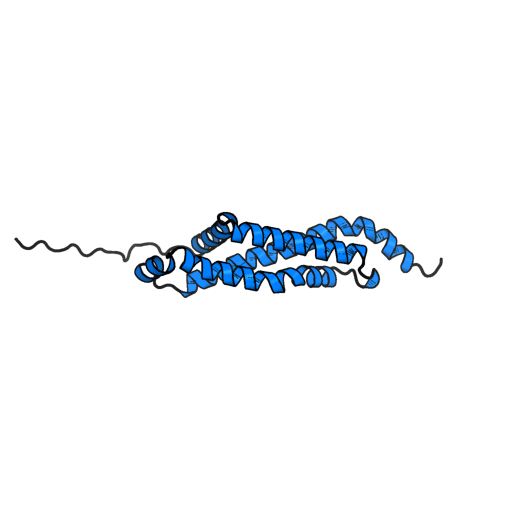6.806 -5.449 10.367 1.00 87.19 113 LYS A N 1
ATOM 866 C CA . LYS A 1 113 ? -5.522 -4.746 10.196 1.00 87.19 113 LYS A CA 1
ATOM 867 C C . LYS A 1 113 ? -4.634 -5.410 9.158 1.00 87.19 113 LYS A C 1
ATOM 869 O O . LYS A 1 113 ? -4.086 -4.722 8.304 1.00 87.19 113 LYS A O 1
ATOM 874 N N . VAL A 1 114 ? -4.523 -6.738 9.212 1.00 87.06 114 VAL A N 1
ATOM 875 C CA . VAL A 1 114 ? -3.752 -7.507 8.227 1.00 87.06 114 VAL A CA 1
ATOM 876 C C . VAL A 1 114 ? -4.327 -7.288 6.830 1.00 87.06 114 VAL A C 1
ATOM 878 O O . VAL A 1 114 ? -3.583 -6.966 5.911 1.00 87.06 114 VAL A O 1
ATOM 881 N N . ILE A 1 115 ? -5.653 -7.367 6.674 1.00 89.31 115 ILE A N 1
ATOM 882 C CA . ILE A 1 115 ? -6.312 -7.094 5.390 1.00 89.31 115 ILE A CA 1
ATOM 883 C C . ILE A 1 115 ? -6.068 -5.648 4.942 1.00 89.31 115 ILE A C 1
ATOM 885 O O . ILE A 1 115 ? -5.758 -5.428 3.776 1.00 89.31 115 ILE A O 1
ATOM 889 N N . ALA A 1 116 ? -6.161 -4.663 5.838 1.00 87.56 116 ALA A N 1
ATOM 890 C CA . ALA A 1 116 ? -5.880 -3.269 5.495 1.00 87.56 116 ALA A CA 1
ATOM 891 C C . ALA A 1 116 ? -4.429 -3.077 5.013 1.00 87.56 116 ALA A C 1
ATOM 893 O O . ALA A 1 116 ? -4.213 -2.450 3.977 1.00 87.56 116 ALA A O 1
ATOM 894 N N . ALA A 1 117 ? -3.447 -3.666 5.701 1.00 87.19 117 ALA A N 1
ATOM 895 C CA . ALA A 1 117 ? -2.045 -3.631 5.285 1.00 87.19 117 ALA A CA 1
ATOM 896 C C . ALA A 1 117 ? -1.831 -4.313 3.921 1.00 87.19 117 ALA A C 1
ATOM 898 O O . ALA A 1 117 ? -1.134 -3.771 3.065 1.00 87.19 117 ALA A O 1
ATOM 899 N N . LEU A 1 118 ? -2.484 -5.456 3.683 1.00 89.88 118 LEU A N 1
ATOM 900 C CA . LEU A 1 118 ? -2.445 -6.155 2.395 1.00 89.88 118 LEU A CA 1
ATOM 901 C C . LEU A 1 118 ? -3.058 -5.324 1.261 1.00 89.88 118 LEU A C 1
ATOM 903 O O . LEU A 1 118 ? -2.514 -5.316 0.161 1.00 89.88 118 LEU A O 1
ATOM 907 N N . ILE A 1 119 ? -4.145 -4.587 1.513 1.00 91.31 119 ILE A N 1
ATOM 908 C CA . ILE A 1 119 ? -4.739 -3.681 0.517 1.00 91.31 119 ILE A CA 1
ATOM 909 C C . ILE A 1 119 ? -3.718 -2.621 0.081 1.00 91.31 119 ILE A C 1
ATOM 911 O O . ILE A 1 119 ? -3.570 -2.378 -1.116 1.00 91.31 119 ILE A O 1
ATOM 915 N N . PHE A 1 120 ? -2.968 -2.033 1.019 1.00 88.00 120 PHE A N 1
ATOM 916 C CA . PHE A 1 120 ? -1.906 -1.079 0.680 1.00 88.00 120 PHE A CA 1
ATOM 917 C C . PHE A 1 120 ? -0.722 -1.735 -0.038 1.00 88.00 120 PHE A C 1
ATOM 919 O O . PHE A 1 120 ? -0.183 -1.142 -0.970 1.00 88.00 120 PHE A O 1
ATOM 926 N N . ALA A 1 121 ? -0.352 -2.962 0.340 1.00 87.38 121 ALA A N 1
ATOM 927 C CA . ALA A 1 121 ? 0.680 -3.735 -0.350 1.00 87.38 121 ALA A CA 1
ATOM 928 C C . ALA A 1 121 ? 0.334 -3.941 -1.832 1.00 87.38 121 ALA A C 1
ATOM 930 O O . ALA A 1 121 ? 1.126 -3.629 -2.722 1.00 87.38 121 ALA A O 1
ATOM 931 N N . VAL A 1 122 ? -0.886 -4.416 -2.092 1.00 90.81 122 VAL A N 1
ATOM 932 C CA . VAL A 1 122 ? -1.389 -4.643 -3.449 1.00 90.81 122 VAL A CA 1
ATOM 933 C C . VAL A 1 122 ? -1.479 -3.325 -4.215 1.00 90.81 122 VAL A C 1
ATOM 935 O O . VAL A 1 122 ? -1.043 -3.264 -5.360 1.00 90.81 122 VAL A O 1
ATOM 938 N N . ALA A 1 123 ? -1.973 -2.253 -3.590 1.00 90.19 123 ALA A N 1
ATOM 939 C CA . ALA A 1 123 ? -2.015 -0.936 -4.221 1.00 90.19 123 ALA A CA 1
ATOM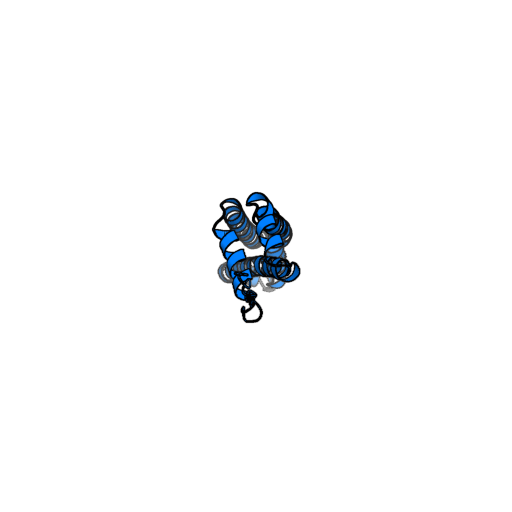 940 C C . ALA A 1 123 ? -0.615 -0.451 -4.647 1.00 90.19 123 ALA A C 1
ATOM 942 O O . ALA A 1 123 ? -0.458 0.039 -5.763 1.00 90.19 123 ALA A O 1
ATOM 943 N N . GLY A 1 124 ? 0.407 -0.640 -3.806 1.00 86.56 124 GLY A N 1
ATOM 944 C CA . GLY A 1 124 ? 1.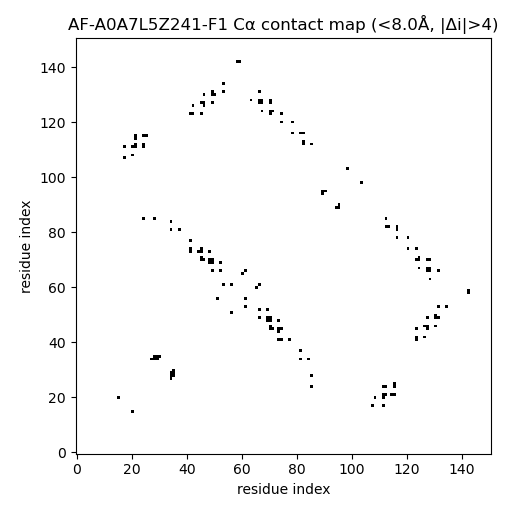794 -0.298 -4.136 1.00 86.56 124 GLY A CA 1
ATOM 945 C C . GLY A 1 124 ? 2.344 -1.087 -5.328 1.00 86.56 124 GLY A C 1
ATOM 946 O O . GLY A 1 124 ? 2.924 -0.496 -6.239 1.00 86.56 124 GLY A O 1
ATOM 947 N N . LEU A 1 125 ? 2.098 -2.401 -5.374 1.00 88.25 125 LEU A N 1
ATOM 948 C CA . LEU A 1 125 ? 2.484 -3.243 -6.515 1.00 88.25 125 LEU A CA 1
ATOM 949 C C . LEU A 1 125 ? 1.796 -2.802 -7.809 1.00 88.25 125 LEU A C 1
ATOM 951 O O . LEU A 1 125 ? 2.447 -2.689 -8.845 1.00 88.25 125 LEU A O 1
ATOM 955 N N . LEU A 1 126 ? 0.495 -2.507 -7.752 1.00 89.94 126 LEU A N 1
ATOM 956 C CA . LEU A 1 126 ? -0.252 -2.025 -8.913 1.00 89.94 126 LEU A CA 1
ATOM 957 C C . LEU A 1 126 ? 0.293 -0.687 -9.424 1.00 89.94 126 LEU A C 1
ATOM 959 O O . LEU A 1 126 ? 0.393 -0.501 -10.635 1.00 89.94 126 LEU A O 1
ATOM 963 N N . ILE A 1 127 ? 0.697 0.218 -8.526 1.00 88.44 127 ILE A N 1
ATOM 964 C CA . ILE A 1 127 ? 1.359 1.476 -8.898 1.00 88.44 127 ILE A CA 1
ATOM 965 C C . ILE A 1 127 ? 2.681 1.193 -9.624 1.00 88.44 127 ILE A C 1
ATOM 967 O O . ILE A 1 127 ? 2.909 1.757 -10.693 1.00 88.44 127 ILE A O 1
ATOM 971 N N . ALA A 1 128 ? 3.522 0.297 -9.098 1.00 86.50 128 ALA A N 1
ATOM 972 C CA . ALA A 1 128 ? 4.780 -0.083 -9.744 1.00 86.50 128 ALA A CA 1
ATOM 973 C C . ALA A 1 128 ? 4.548 -0.663 -11.151 1.00 86.50 128 ALA A C 1
ATOM 975 O O . ALA A 1 128 ? 5.200 -0.256 -12.114 1.00 86.50 128 ALA A O 1
ATOM 976 N N . MET A 1 129 ? 3.570 -1.563 -11.293 1.00 88.19 129 MET A N 1
ATOM 977 C CA . MET A 1 129 ? 3.209 -2.158 -12.584 1.00 88.19 129 MET A CA 1
ATOM 978 C C . MET A 1 129 ? 2.684 -1.117 -13.574 1.00 88.19 129 MET A C 1
ATOM 980 O O . MET A 1 129 ? 3.053 -1.147 -14.746 1.00 88.19 129 MET A O 1
ATOM 984 N N . LEU A 1 130 ? 1.850 -0.183 -13.113 1.00 89.94 130 LEU A N 1
ATOM 985 C CA . L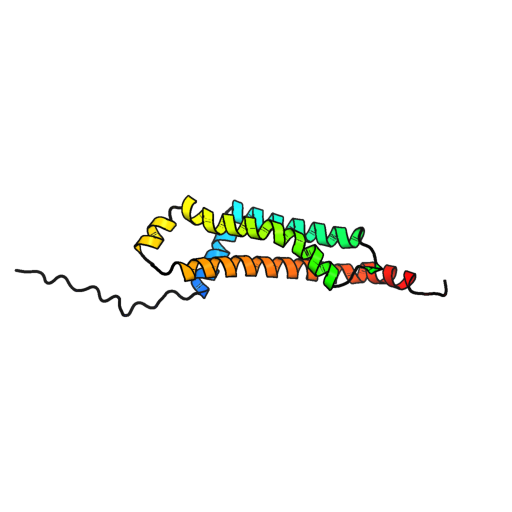EU A 1 130 ? 1.293 0.882 -13.943 1.00 89.94 130 LEU A CA 1
ATOM 986 C C . LEU A 1 130 ? 2.388 1.832 -14.439 1.00 89.94 130 LEU A C 1
ATOM 988 O O . LEU A 1 130 ? 2.415 2.171 -15.620 1.00 89.94 130 LEU A O 1
ATOM 992 N N . ILE A 1 131 ? 3.338 2.195 -13.575 1.00 88.31 131 ILE A N 1
ATOM 993 C CA . ILE A 1 131 ? 4.523 2.970 -13.966 1.00 88.31 131 ILE A CA 1
ATOM 994 C C . ILE A 1 131 ? 5.342 2.195 -14.998 1.00 88.31 131 ILE A C 1
ATOM 996 O O . ILE A 1 131 ? 5.696 2.751 -16.034 1.00 88.31 131 ILE A O 1
ATOM 1000 N N . GLY A 1 132 ? 5.585 0.903 -14.765 1.00 85.19 132 GLY A N 1
ATOM 1001 C CA . GLY A 1 132 ? 6.299 0.062 -15.721 1.00 85.19 132 GLY A CA 1
ATOM 1002 C C . GLY A 1 132 ? 5.612 -0.010 -17.086 1.00 85.19 132 GLY A C 1
ATOM 1003 O O . GLY A 1 132 ? 6.274 0.127 -18.110 1.00 85.19 132 GLY A O 1
ATOM 1004 N N . ALA A 1 133 ? 4.284 -0.126 -17.115 1.00 87.38 133 ALA A N 1
ATOM 1005 C CA . ALA A 1 133 ? 3.504 -0.115 -18.351 1.00 87.38 133 ALA A CA 1
ATOM 1006 C C . ALA A 1 133 ? 3.593 1.220 -19.104 1.00 87.38 133 ALA A C 1
ATOM 1008 O O . ALA A 1 133 ? 3.643 1.225 -20.332 1.00 87.38 133 ALA A O 1
ATOM 1009 N N . ILE A 1 134 ? 3.647 2.343 -18.384 1.00 88.69 134 ILE A N 1
ATOM 1010 C CA . ILE A 1 134 ? 3.797 3.681 -18.975 1.00 88.69 134 ILE A CA 1
ATOM 1011 C C . ILE A 1 134 ? 5.217 3.899 -19.514 1.00 88.69 134 ILE A C 1
ATOM 1013 O O . ILE A 1 134 ? 5.385 4.535 -20.554 1.00 88.69 134 ILE A O 1
ATOM 1017 N N . LEU A 1 135 ? 6.241 3.389 -18.823 1.00 85.56 135 LEU A N 1
ATOM 1018 C CA . LEU A 1 135 ? 7.646 3.578 -19.195 1.00 85.56 135 LEU A CA 1
ATOM 1019 C C . LEU A 1 135 ? 8.122 2.606 -20.286 1.00 85.56 135 LEU A C 1
ATOM 1021 O O . LEU A 1 135 ? 8.982 2.965 -21.091 1.00 85.56 135 LEU A O 1
ATOM 1025 N N . ALA A 1 136 ? 7.555 1.398 -20.355 1.00 81.94 136 ALA A N 1
ATOM 1026 C CA . ALA A 1 136 ? 7.970 0.352 -21.291 1.00 81.94 136 ALA A CA 1
ATOM 1027 C C . ALA A 1 136 ? 8.023 0.788 -22.774 1.00 81.94 136 ALA A C 1
ATOM 1029 O O . ALA A 1 136 ? 9.030 0.488 -23.420 1.00 81.94 136 ALA A O 1
ATOM 1030 N N . PRO A 1 137 ? 7.046 1.532 -23.335 1.00 84.12 137 PRO A N 1
ATOM 1031 C CA . PRO A 1 137 ? 7.087 1.977 -24.731 1.00 84.12 137 PRO A CA 1
ATOM 1032 C C . PRO A 1 137 ? 8.289 2.865 -25.075 1.00 84.12 137 PRO A C 1
ATOM 1034 O O . PRO A 1 137 ? 8.768 2.833 -26.204 1.00 84.12 137 PRO A O 1
ATOM 1037 N N . TRP A 1 138 ? 8.801 3.631 -24.110 1.00 79.75 138 TRP A N 1
ATOM 1038 C CA . TRP A 1 138 ? 9.938 4.534 -24.310 1.00 79.75 138 TRP A CA 1
ATOM 1039 C C . TRP A 1 138 ? 11.276 3.797 -24.346 1.00 79.75 138 TRP A C 1
ATOM 1041 O O . TRP A 1 138 ? 12.240 4.273 -24.940 1.00 79.75 138 TRP A O 1
ATOM 1051 N N . VAL A 1 139 ? 11.333 2.615 -23.732 1.00 71.62 139 VAL A N 1
ATOM 1052 C CA . VAL A 1 139 ? 12.548 1.801 -23.637 1.00 71.62 139 VAL A CA 1
ATOM 1053 C C . VAL A 1 139 ? 12.559 0.636 -24.629 1.00 71.62 139 VAL A C 1
ATOM 1055 O O . VAL A 1 139 ? 13.629 0.232 -25.091 1.00 71.62 139 VAL A O 1
ATOM 1058 N N . ALA A 1 140 ? 11.389 0.123 -25.011 1.00 68.44 140 ALA A N 1
ATOM 1059 C CA . ALA A 1 140 ? 11.246 -1.006 -25.928 1.00 68.44 140 ALA A CA 1
ATOM 1060 C C . ALA A 1 140 ? 12.046 -0.877 -27.249 1.00 68.44 140 ALA A C 1
ATOM 1062 O O . ALA A 1 140 ? 12.652 -1.873 -27.656 1.00 68.44 140 ALA A O 1
ATOM 1063 N N . PRO A 1 141 ? 12.146 0.303 -27.901 1.00 69.88 141 PRO A N 1
ATOM 1064 C CA . PRO A 1 141 ? 12.970 0.463 -29.103 1.00 69.88 141 PRO A CA 1
ATOM 1065 C C . PRO A 1 141 ? 14.462 0.190 -28.859 1.00 69.88 141 PRO A C 1
ATOM 1067 O O . PRO A 1 141 ? 15.123 -0.399 -29.710 1.00 69.88 141 PRO A O 1
ATOM 1070 N N . ALA A 1 142 ? 14.981 0.562 -27.682 1.00 64.44 142 ALA A N 1
ATOM 1071 C CA . ALA A 1 142 ? 16.384 0.375 -27.311 1.00 64.44 142 ALA A CA 1
ATOM 1072 C C . ALA A 1 142 ? 16.721 -1.084 -26.956 1.00 64.44 142 ALA A C 1
ATOM 1074 O O . ALA A 1 142 ? 17.853 -1.514 -27.146 1.00 64.44 142 ALA A O 1
ATOM 1075 N N . ILE A 1 143 ? 15.749 -1.858 -26.459 1.00 61.47 143 ILE A N 1
ATOM 1076 C CA . ILE A 1 143 ? 15.904 -3.310 -26.250 1.00 61.47 143 ILE A CA 1
ATOM 1077 C C . ILE A 1 143 ? 15.928 -4.024 -27.607 1.00 61.47 143 ILE A C 1
ATOM 1079 O O . ILE A 1 143 ? 16.742 -4.915 -27.845 1.00 61.47 143 ILE A O 1
ATOM 1083 N N . ARG A 1 144 ? 15.049 -3.612 -28.531 1.00 63.66 144 ARG A N 1
ATOM 1084 C CA . ARG A 1 144 ? 14.885 -4.290 -29.820 1.00 63.66 144 ARG A CA 1
ATOM 1085 C C . ARG A 1 144 ? 16.115 -4.188 -30.726 1.00 63.66 144 ARG A C 1
ATOM 1087 O O . ARG A 1 144 ? 16.337 -5.116 -31.496 1.00 63.66 144 ARG A O 1
ATOM 1094 N N . SER A 1 145 ? 16.919 -3.123 -30.621 1.00 59.28 145 SER A N 1
ATOM 1095 C CA . SER A 1 145 ? 18.129 -2.968 -31.447 1.00 59.28 145 SER A CA 1
ATOM 1096 C C . SER A 1 145 ? 19.326 -3.805 -30.978 1.00 59.28 145 SER A C 1
ATOM 1098 O O . SER A 1 145 ? 20.223 -4.049 -31.775 1.00 59.28 145 SER A O 1
ATOM 1100 N N . LYS A 1 146 ? 19.372 -4.256 -29.714 1.00 57.06 146 LYS A N 1
ATOM 1101 C CA . LYS A 1 146 ? 20.442 -5.152 -29.225 1.00 57.06 146 LYS A CA 1
ATOM 1102 C C . LYS A 1 146 ? 20.290 -6.585 -29.756 1.00 57.06 146 LYS A C 1
ATOM 1104 O O . LYS A 1 146 ? 21.281 -7.284 -29.917 1.00 57.06 146 LYS A O 1
ATOM 1109 N N . ASN A 1 147 ? 19.059 -7.001 -30.063 1.00 56.25 147 ASN A N 1
ATOM 1110 C CA . ASN A 1 147 ? 18.719 -8.366 -30.482 1.00 56.25 147 ASN A CA 1
ATOM 1111 C C . ASN A 1 147 ? 18.627 -8.553 -32.011 1.00 56.25 147 ASN A C 1
ATOM 1113 O O . ASN A 1 147 ? 18.074 -9.550 -32.474 1.00 56.25 147 ASN A O 1
ATOM 1117 N N . SER A 1 148 ? 19.147 -7.618 -32.813 1.00 45.69 148 SER A N 1
ATOM 1118 C CA . SER A 1 148 ? 19.264 -7.759 -34.271 1.00 45.69 148 SER A CA 1
ATOM 1119 C C . SER A 1 148 ? 20.686 -8.196 -34.655 1.00 45.69 148 SER A C 1
ATOM 1121 O O . SE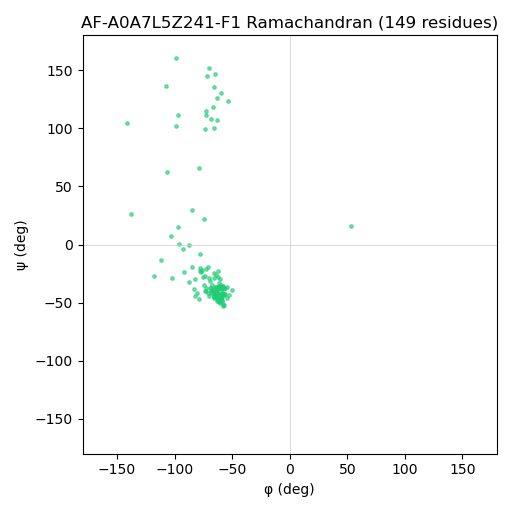R A 1 148 ? 21.569 -7.346 -34.690 1.00 45.69 148 SER A O 1
ATOM 1123 N N . PRO A 1 149 ? 20.933 -9.483 -34.978 1.00 51.59 149 PRO A N 1
ATOM 1124 C CA . PRO A 1 149 ? 22.275 -10.017 -35.248 1.00 51.59 149 PRO A CA 1
ATOM 1125 C C . PRO A 1 149 ? 22.873 -9.615 -36.616 1.00 51.59 149 PRO A C 1
ATOM 1127 O O . PRO A 1 149 ? 23.735 -10.318 -37.132 1.00 51.59 149 PRO A O 1
ATOM 1130 N N . TRP A 1 150 ? 22.408 -8.531 -37.244 1.00 52.78 150 TRP A N 1
ATOM 1131 C CA . TRP A 1 150 ? 22.855 -8.106 -38.582 1.00 52.78 150 TRP A CA 1
ATOM 1132 C C . TRP A 1 150 ? 23.082 -6.590 -38.730 1.00 52.78 150 TRP A C 1
ATOM 1134 O O . TRP A 1 150 ? 23.022 -6.067 -39.842 1.00 52.78 150 TRP A O 1
ATOM 1144 N N . LEU A 1 151 ? 23.395 -5.896 -37.630 1.00 43.91 151 LEU A N 1
ATOM 1145 C CA . LEU A 1 151 ? 24.086 -4.599 -37.648 1.00 43.91 151 LEU A CA 1
ATOM 1146 C C . LEU A 1 151 ? 25.367 -4.684 -36.819 1.00 43.91 151 LEU A C 1
ATOM 1148 O O . LEU A 1 151 ? 25.309 -5.319 -35.742 1.00 43.91 151 LEU A O 1
#

Sequence (151 aa):
MTTVLGTLDVSSTKPVPMSRLIKTELRKMGDTRAGLWLLISIAAITVIVTVAFFIWGDRDEMTWGTLSSFGAIPLAFLLPVLSILLITQEWGQRTALVTFSQVPHRGKVITAKVIAALIFAVAGLLIAMLIGAILAPWVAPAIRSKNSPWL

Mean predicted aligned error: 9.78 Å

pLDDT: mean 80.08, std 11.44, range [43.91, 93.56]

Radius of gyration: 23.77 Å; Cα contacts (8 Å, |Δi|>4): 87; chains: 1; bounding box: 66×24×85 Å

Foldseek 3Di:
DDDDPDDPPCVPPDDDDLVVLLVVLLVVLCVDPVSVVLLVVLLVVLLVQLVCCLVPNDLVQLDPVSLLVSSCVSLVVSLVVQLCCSVVVCVVVVVVVVCVVPPPCVPSNNVSSVVNSVVSSVVSSVSSSVSSVVSCVVCVVVSVVVPDPPD

Secondary structure (DSSP, 8-state):
----------TT-PPPPHHHHHHHHHHHHHHSHHHHHHHHHHHHHHHHHHHHHHHHS-GGG--HHHHHHHHHHHHHHHHHHHHHHHHHHHHHTTHHHHHHHH---HHHHHHHHHHHHHHHHHHHHHHHHHHHHHHHHHHHHHHHTTT-TT-

Nearest PDB structures (foldseek):
  7znq-assembly1_Y  TM=6.577E-01  e=1.532E+00  Stutzerimonas stutzeri ATCC 14405 = CCUG 16156

Solvent-accessible surface area (backbone atoms only — not comparable to full-atom values): 8808 Å² total; per-residue (Å²): 138,84,82,79,79,78,80,83,81,64,86,82,62,79,77,85,55,66,67,58,50,24,53,51,49,52,46,52,36,62,77,30,74,70,40,35,53,49,52,50,48,52,49,49,49,23,48,50,51,42,51,47,44,70,75,73,45,60,72,90,61,72,40,74,68,48,54,52,55,56,22,40,51,53,46,68,63,46,49,58,54,51,51,50,48,66,58,51,52,34,63,79,66,54,48,50,65,59,40,68,75,72,55,93,57,66,65,62,58,52,52,22,49,51,51,36,53,48,53,54,49,52,52,47,44,51,50,32,52,52,51,49,64,67,50,43,74,80,46,48,66,67,50,56,63,75,73,45,98,84,118